Protein AF-A0A1F2T1B3-F1 (afdb_monomer_lite)

pLDDT: mean 86.26, std 16.17, range [42.41, 98.69]

Sequence (68 aa):
MTEPSASNRVTHDLVHEFKNHLAVIVGFCDLLLRELPDTDPRREDVLQMQKAGRDALALLPRLTTRMP

Foldseek 3Di:
DDDPDPVLVVLVVVLVVLLVVLVVQLVVLVVVLVVDDPPHPCNVVSVVSNVVSVVVNVCSVVVNVPDD

Structure (mmCIF, N/CA/C/O backbone):
data_AF-A0A1F2T1B3-F1
#
_entry.id   AF-A0A1F2T1B3-F1
#
loop_
_atom_site.group_PDB
_atom_site.id
_atom_site.type_symbol
_atom_site.label_atom_id
_atom_site.label_alt_id
_atom_site.label_comp_id
_atom_site.label_asym_id
_atom_site.label_entity_id
_atom_site.label_seq_id
_atom_site.pdbx_PDB_ins_code
_atom_site.Cartn_x
_atom_site.Cartn_y
_atom_site.Cartn_z
_atom_site.occupancy
_atom_site.B_iso_or_equiv
_atom_site.auth_seq_id
_atom_site.auth_comp_id
_atom_site.auth_asym_id
_atom_site.auth_atom_id
_atom_site.pdbx_PDB_model_num
ATOM 1 N N . MET A 1 1 ? 23.064 -14.048 -30.234 1.00 42.41 1 MET A N 1
ATOM 2 C CA . MET A 1 1 ? 23.015 -13.802 -28.780 1.00 42.41 1 MET A CA 1
ATOM 3 C C . MET A 1 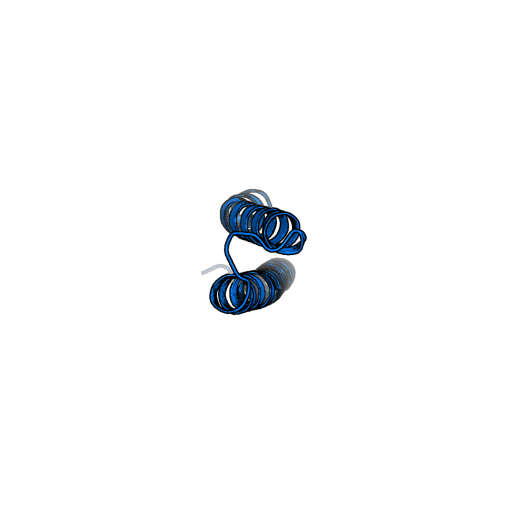1 ? 23.380 -12.340 -28.583 1.00 42.41 1 MET A C 1
ATOM 5 O O . MET A 1 1 ? 24.554 -12.010 -28.571 1.00 42.41 1 MET A O 1
ATOM 9 N N . THR A 1 2 ? 22.394 -11.446 -28.652 1.00 51.47 2 THR A N 1
ATOM 10 C CA . THR A 1 2 ? 22.591 -10.001 -28.469 1.00 51.47 2 THR A CA 1
ATOM 11 C C . THR A 1 2 ? 22.765 -9.736 -26.978 1.00 51.47 2 THR A C 1
ATOM 13 O O . THR A 1 2 ? 21.882 -10.079 -26.195 1.00 51.47 2 THR A O 1
ATOM 16 N N . GLU A 1 3 ? 23.911 -9.189 -26.574 1.00 52.12 3 GLU A N 1
ATOM 17 C CA . GLU A 1 3 ? 24.109 -8.762 -25.188 1.00 52.12 3 GLU A CA 1
ATOM 18 C C . GLU A 1 3 ? 23.085 -7.676 -24.822 1.00 52.12 3 GLU A C 1
ATOM 20 O O . GLU A 1 3 ? 22.827 -6.784 -25.640 1.00 52.12 3 GLU A O 1
ATOM 25 N N . PRO A 1 4 ? 22.482 -7.722 -23.621 1.00 54.09 4 PRO A N 1
ATOM 26 C CA . PRO A 1 4 ? 21.595 -6.661 -23.177 1.00 54.09 4 PRO A CA 1
ATOM 27 C C . PRO A 1 4 ? 22.400 -5.363 -23.074 1.00 54.09 4 PRO A C 1
ATOM 29 O O . PRO A 1 4 ? 23.385 -5.277 -22.340 1.00 54.09 4 PRO A O 1
ATOM 32 N N . SER A 1 5 ? 21.980 -4.349 -23.827 1.00 58.91 5 SER A N 1
ATOM 33 C CA . SER A 1 5 ? 22.579 -3.015 -23.818 1.00 58.91 5 SER A CA 1
ATOM 34 C C . SER A 1 5 ? 22.624 -2.468 -22.386 1.00 58.91 5 SER A C 1
ATOM 36 O O . SER A 1 5 ? 21.694 -2.697 -21.613 1.00 58.91 5 SER A O 1
ATOM 38 N N . ALA A 1 6 ? 23.666 -1.711 -22.026 1.00 62.62 6 ALA A N 1
ATOM 39 C CA . ALA A 1 6 ? 23.834 -1.155 -20.675 1.00 62.62 6 ALA A CA 1
ATOM 40 C C . ALA A 1 6 ? 22.583 -0.410 -20.153 1.00 62.62 6 ALA A C 1
ATOM 42 O O . ALA A 1 6 ? 22.274 -0.490 -18.969 1.00 62.62 6 ALA A O 1
ATOM 43 N N . SER A 1 7 ? 21.813 0.224 -21.046 1.00 61.47 7 SER A N 1
ATOM 44 C CA . SER A 1 7 ? 20.536 0.880 -20.728 1.00 61.47 7 SER A CA 1
ATOM 45 C C . SER A 1 7 ? 19.462 -0.083 -20.201 1.00 61.47 7 SER A C 1
ATOM 47 O O . SER A 1 7 ? 18.744 0.257 -19.268 1.00 61.47 7 SER A O 1
ATOM 49 N N . ASN A 1 8 ? 19.378 -1.301 -20.748 1.00 62.97 8 ASN A N 1
ATOM 50 C CA . ASN A 1 8 ? 18.397 -2.309 -20.334 1.00 62.97 8 ASN A CA 1
ATOM 51 C C . ASN A 1 8 ? 18.703 -2.837 -18.918 1.00 62.97 8 ASN A C 1
ATOM 53 O O . ASN A 1 8 ? 17.801 -3.067 -18.116 1.00 62.97 8 ASN A O 1
ATOM 57 N N . ARG A 1 9 ? 19.994 -2.951 -18.564 1.00 64.81 9 ARG A N 1
ATOM 58 C CA . ARG A 1 9 ? 20.420 -3.337 -17.205 1.00 64.81 9 ARG A CA 1
ATOM 59 C C . ARG A 1 9 ? 20.035 -2.278 -16.171 1.00 64.81 9 ARG A C 1
ATOM 61 O O . ARG A 1 9 ? 19.453 -2.621 -15.152 1.00 64.81 9 ARG A O 1
ATOM 68 N N . VAL A 1 10 ? 20.260 -0.998 -16.475 1.00 69.06 10 VAL A N 1
ATOM 69 C CA . VAL A 1 10 ? 19.897 0.117 -15.581 1.00 69.06 10 VAL A CA 1
ATOM 70 C C . VAL A 1 10 ? 18.385 0.179 -15.331 1.00 69.06 10 VAL A C 1
ATOM 72 O O . VAL A 1 10 ? 17.958 0.369 -14.195 1.00 69.06 10 VAL A O 1
ATOM 75 N N . THR A 1 11 ? 17.553 -0.025 -16.359 1.00 75.31 11 THR A N 1
ATOM 76 C CA . THR A 1 11 ? 16.088 -0.057 -16.195 1.00 75.31 11 THR A CA 1
ATOM 77 C C . THR A 1 11 ? 15.624 -1.247 -15.359 1.00 75.31 11 THR A C 1
ATOM 79 O O . THR A 1 11 ? 14.746 -1.100 -14.509 1.00 75.31 11 THR A O 1
ATOM 82 N N . HIS A 1 12 ? 16.218 -2.420 -15.573 1.00 78.94 12 HIS A N 1
ATOM 83 C CA . HIS A 1 12 ? 15.927 -3.612 -14.786 1.00 78.94 12 HIS A CA 1
ATOM 84 C C . HIS A 1 12 ? 16.289 -3.418 -13.306 1.00 78.94 12 HIS A C 1
ATOM 86 O O . HIS A 1 12 ? 15.465 -3.703 -12.435 1.00 78.94 12 HIS A O 1
ATOM 92 N N . ASP A 1 13 ? 17.474 -2.881 -13.022 1.00 84.31 13 ASP A N 1
ATOM 93 C CA . ASP A 1 13 ? 17.952 -2.660 -11.655 1.00 84.31 13 ASP A CA 1
ATOM 94 C C . ASP A 1 13 ? 17.082 -1.625 -10.919 1.00 84.31 13 ASP A C 1
ATOM 96 O O . ASP A 1 13 ? 16.651 -1.874 -9.793 1.00 84.31 13 ASP A O 1
ATOM 100 N N . LEU A 1 14 ? 16.680 -0.544 -11.598 1.00 86.19 14 LEU A N 1
ATOM 101 C CA . LEU A 1 14 ? 15.758 0.454 -11.045 1.00 86.19 14 LEU A CA 1
ATOM 102 C C . LEU A 1 14 ? 14.375 -0.134 -10.712 1.00 86.19 14 LEU A C 1
ATOM 104 O O . LEU A 1 14 ? 13.784 0.193 -9.681 1.00 86.19 14 LEU A O 1
ATOM 108 N N . VAL A 1 15 ? 13.839 -1.013 -11.566 1.00 87.75 15 VAL A N 1
ATOM 109 C CA . VAL A 1 15 ? 12.547 -1.676 -11.315 1.00 87.75 15 VAL A CA 1
ATOM 110 C C . VAL A 1 15 ? 12.630 -2.603 -10.105 1.00 87.75 15 VAL A C 1
ATOM 112 O O . VAL A 1 15 ? 11.686 -2.650 -9.310 1.00 87.75 15 VAL A O 1
ATOM 115 N N . HIS A 1 16 ? 13.740 -3.324 -9.939 1.00 88.62 16 HIS A N 1
ATOM 116 C CA . HIS A 1 16 ? 13.954 -4.169 -8.762 1.00 88.62 16 HIS A CA 1
ATOM 117 C C . HIS A 1 16 ? 14.066 -3.358 -7.479 1.00 88.62 16 HIS A C 1
ATOM 119 O O . HIS A 1 16 ? 13.404 -3.699 -6.498 1.00 88.62 16 HIS A O 1
ATOM 125 N N . GLU A 1 17 ? 14.838 -2.273 -7.483 1.00 91.88 17 GLU A N 1
ATOM 126 C CA . GLU A 1 17 ? 14.949 -1.374 -6.329 1.00 91.88 17 GLU A CA 1
ATOM 127 C C . GLU A 1 17 ? 13.591 -0.773 -5.958 1.00 91.88 17 GLU A C 1
ATOM 129 O O . GLU A 1 17 ? 13.184 -0.799 -4.793 1.00 91.88 17 GLU A O 1
ATOM 134 N N . PHE A 1 18 ? 12.826 -0.319 -6.954 1.00 91.94 18 PHE A N 1
ATOM 135 C CA . PHE A 1 18 ? 11.493 0.224 -6.724 1.00 91.94 18 PHE A CA 1
ATOM 136 C C . PHE A 1 18 ? 10.529 -0.827 -6.156 1.00 91.94 18 PHE A C 1
ATOM 138 O O . PHE A 1 18 ? 9.812 -0.561 -5.187 1.00 91.94 18 PHE A O 1
ATOM 145 N N . LYS A 1 19 ? 10.553 -2.054 -6.697 1.00 93.38 19 LYS A N 1
ATOM 146 C CA . LYS A 1 19 ? 9.793 -3.187 -6.150 1.00 93.38 19 LYS A CA 1
ATOM 147 C C . LYS A 1 19 ? 10.166 -3.455 -4.692 1.00 93.38 19 LYS A C 1
ATOM 149 O O . LYS A 1 19 ? 9.275 -3.699 -3.880 1.00 93.38 19 LYS A O 1
ATOM 154 N N . ASN A 1 20 ? 11.455 -3.414 -4.361 1.00 95.25 20 ASN A N 1
ATOM 155 C CA . ASN A 1 20 ? 11.942 -3.664 -3.010 1.00 95.25 20 ASN A CA 1
ATOM 156 C C . ASN A 1 20 ? 11.409 -2.619 -2.018 1.00 95.25 20 ASN A C 1
ATOM 158 O O . ASN A 1 20 ? 10.877 -2.980 -0.970 1.00 95.25 20 ASN A O 1
ATOM 162 N N . HIS A 1 21 ? 11.452 -1.334 -2.375 1.00 96.88 21 HIS A N 1
ATOM 163 C CA . HIS A 1 21 ? 10.883 -0.272 -1.542 1.00 96.88 21 HIS A CA 1
ATOM 164 C C . HIS A 1 21 ? 9.379 -0.438 -1.320 1.00 96.88 21 HIS A C 1
ATOM 166 O O . HIS A 1 21 ? 8.918 -0.361 -0.181 1.00 96.88 21 HIS A O 1
ATOM 172 N N . LEU A 1 22 ? 8.614 -0.721 -2.379 1.00 97.25 22 LEU A N 1
ATOM 173 C CA . LEU A 1 22 ? 7.175 -0.957 -2.250 1.00 97.25 22 LEU A CA 1
ATOM 174 C C . LEU A 1 22 ? 6.867 -2.176 -1.372 1.00 97.25 22 LEU A C 1
ATOM 176 O O . LEU A 1 22 ? 5.957 -2.115 -0.548 1.00 97.25 22 LEU A O 1
ATOM 180 N N . ALA A 1 23 ? 7.633 -3.261 -1.507 1.00 96.94 23 ALA A N 1
ATOM 181 C CA . ALA A 1 23 ? 7.468 -4.451 -0.677 1.00 96.94 23 ALA A CA 1
ATOM 182 C C . ALA A 1 23 ? 7.702 -4.148 0.812 1.00 96.94 23 ALA A C 1
ATOM 184 O O . ALA A 1 23 ? 6.916 -4.584 1.651 1.00 96.94 23 ALA A O 1
ATOM 185 N N . VAL A 1 24 ? 8.731 -3.359 1.137 1.00 98.25 24 VAL A N 1
ATOM 186 C CA . VAL A 1 24 ? 9.013 -2.922 2.514 1.00 98.25 24 VAL A CA 1
ATOM 187 C C . VAL A 1 24 ? 7.881 -2.050 3.063 1.00 98.25 24 VAL A C 1
ATOM 189 O O . VAL A 1 24 ? 7.407 -2.302 4.168 1.00 98.25 24 VAL A O 1
ATOM 192 N N . ILE A 1 25 ? 7.406 -1.066 2.291 1.00 98.25 25 ILE A N 1
ATOM 193 C CA . ILE A 1 25 ? 6.298 -0.184 2.696 1.00 98.25 25 ILE A CA 1
ATOM 194 C C . ILE A 1 25 ? 5.038 -1.004 2.991 1.00 98.25 25 ILE A C 1
ATOM 196 O O . ILE A 1 25 ? 4.463 -0.877 4.070 1.00 98.25 25 ILE A O 1
ATOM 200 N N . VAL A 1 26 ? 4.641 -1.889 2.070 1.00 98.50 26 VAL A N 1
ATOM 201 C CA . VAL A 1 26 ? 3.468 -2.759 2.254 1.00 98.50 26 VAL A CA 1
ATOM 202 C C . VAL A 1 26 ? 3.649 -3.674 3.467 1.00 98.50 26 VAL A C 1
ATOM 204 O O . VAL A 1 26 ? 2.712 -3.828 4.245 1.00 98.50 26 VAL A O 1
ATOM 207 N N . GLY A 1 27 ? 4.848 -4.223 3.675 1.00 98.38 27 GLY A N 1
ATOM 208 C CA . GLY A 1 27 ? 5.159 -5.050 4.841 1.00 98.38 27 GLY A CA 1
ATOM 209 C C . GLY A 1 27 ? 5.002 -4.301 6.168 1.00 98.38 27 GLY A C 1
ATOM 210 O O . GLY A 1 27 ? 4.417 -4.838 7.106 1.00 98.38 27 GLY A O 1
ATOM 211 N N . PHE A 1 28 ? 5.445 -3.043 6.253 1.00 98.62 28 PHE A N 1
ATOM 212 C CA . PHE A 1 28 ? 5.207 -2.219 7.443 1.00 98.62 28 PHE A CA 1
ATOM 213 C C . PHE A 1 28 ? 3.728 -1.878 7.632 1.00 98.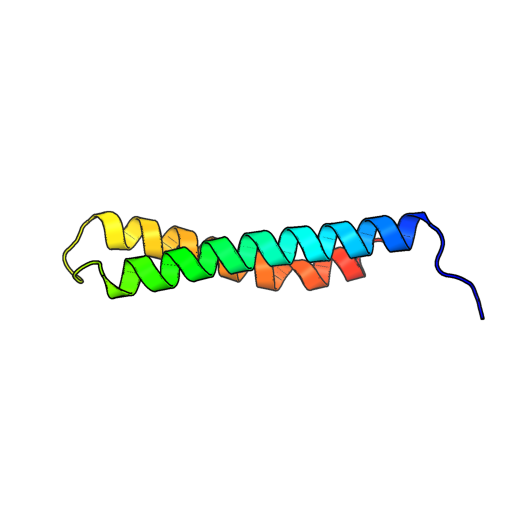62 28 PHE A C 1
ATOM 215 O O . PHE A 1 28 ? 3.248 -1.921 8.762 1.00 98.62 28 PHE A O 1
ATOM 222 N N . CYS A 1 29 ? 2.982 -1.607 6.557 1.00 98.69 29 CYS A N 1
ATOM 223 C CA . CYS A 1 29 ? 1.531 -1.449 6.655 1.00 98.69 29 CYS A CA 1
ATOM 224 C C . CYS A 1 29 ? 0.861 -2.724 7.194 1.00 98.69 29 CYS A C 1
ATOM 226 O O . CYS A 1 29 ? -0.002 -2.632 8.062 1.00 98.69 29 CYS A O 1
ATOM 228 N N . ASP A 1 30 ? 1.277 -3.910 6.735 1.00 98.44 30 ASP A N 1
ATOM 229 C CA . ASP A 1 30 ? 0.767 -5.193 7.234 1.00 98.44 30 ASP A CA 1
ATOM 230 C C . ASP A 1 30 ? 1.048 -5.373 8.736 1.00 98.44 30 ASP A C 1
ATOM 232 O O . ASP A 1 30 ? 0.181 -5.862 9.461 1.00 98.44 30 ASP A O 1
ATOM 236 N N . LEU A 1 31 ? 2.235 -4.982 9.215 1.00 98.38 31 LEU A N 1
ATOM 237 C CA . LEU A 1 31 ? 2.585 -5.030 10.641 1.00 98.38 31 LEU A CA 1
ATOM 238 C C . LEU A 1 31 ? 1.732 -4.057 11.460 1.00 98.38 31 LEU A C 1
ATOM 240 O O . LEU A 1 31 ? 1.100 -4.469 12.430 1.00 98.38 31 LEU A O 1
ATOM 244 N N . LEU A 1 32 ? 1.628 -2.802 11.022 1.00 98.19 32 LEU A N 1
ATOM 245 C CA . LEU A 1 32 ? 0.815 -1.789 11.696 1.00 98.19 32 LEU A CA 1
ATOM 246 C C . LEU A 1 32 ? -0.660 -2.200 11.773 1.00 98.19 32 LEU A C 1
ATOM 248 O O . LEU A 1 32 ? -1.289 -2.042 12.811 1.00 98.19 32 LEU A O 1
ATOM 252 N N . LEU A 1 33 ? -1.221 -2.791 10.716 1.00 98.19 33 LEU A N 1
ATOM 253 C CA . LEU A 1 33 ? -2.610 -3.264 10.726 1.00 98.19 33 LEU A CA 1
ATOM 254 C C . LEU A 1 33 ? -2.841 -4.471 11.646 1.00 98.19 33 LEU A C 1
ATOM 256 O O . LEU A 1 33 ? -3.984 -4.729 12.022 1.00 98.19 33 LEU A O 1
ATOM 260 N N . ARG A 1 34 ? -1.797 -5.210 12.029 1.00 97.81 34 ARG A N 1
ATOM 261 C CA . ARG A 1 34 ? -1.910 -6.257 13.059 1.00 97.81 34 ARG A CA 1
ATOM 262 C C . ARG A 1 34 ? -1.909 -5.677 14.471 1.00 97.81 34 ARG A C 1
ATOM 264 O O . ARG A 1 34 ? -2.485 -6.289 15.362 1.00 97.81 34 ARG A O 1
ATOM 271 N N . GLU A 1 35 ? -1.264 -4.531 14.666 1.00 97.69 35 GLU A N 1
ATOM 272 C CA . GLU A 1 35 ? -1.127 -3.869 15.968 1.00 97.69 35 GLU A CA 1
ATOM 273 C C . GLU A 1 35 ? -2.264 -2.879 16.254 1.00 97.69 35 GLU A C 1
ATOM 275 O O . GLU A 1 35 ? -2.660 -2.708 17.405 1.00 97.69 35 GLU A O 1
ATOM 280 N N . LEU A 1 36 ? -2.804 -2.236 15.215 1.00 97.50 36 LEU A N 1
ATOM 281 C CA . LEU A 1 36 ? -3.889 -1.268 15.341 1.00 97.50 36 LEU A CA 1
ATOM 282 C C . LEU A 1 36 ? -5.236 -1.976 15.580 1.00 97.50 36 LEU A C 1
ATOM 284 O O . LEU A 1 36 ? -5.630 -2.806 14.753 1.00 97.50 36 LEU A O 1
ATOM 288 N N . PRO A 1 37 ? -5.982 -1.611 16.641 1.00 95.25 37 PRO A N 1
ATOM 289 C CA . PRO A 1 37 ? -7.360 -2.050 16.838 1.00 95.25 37 PRO A CA 1
ATOM 290 C C . PRO A 1 37 ? -8.259 -1.656 15.664 1.00 95.25 37 PRO A C 1
ATOM 292 O O . PRO A 1 37 ? -8.040 -0.627 15.026 1.00 95.25 37 PRO A O 1
ATOM 295 N N . ASP A 1 38 ? -9.336 -2.407 15.433 1.00 93.38 38 ASP A N 1
ATOM 296 C CA . ASP A 1 38 ? -10.283 -2.105 14.349 1.00 93.38 38 ASP A CA 1
ATOM 297 C C . ASP A 1 38 ? -10.993 -0.749 14.507 1.00 93.38 38 ASP A C 1
ATOM 299 O O . ASP A 1 38 ? -11.459 -0.179 13.525 1.00 93.38 38 ASP A O 1
ATOM 303 N N . THR A 1 39 ? -11.045 -0.205 15.724 1.00 95.50 39 THR A N 1
ATOM 304 C CA . THR A 1 39 ? -11.623 1.115 16.021 1.00 95.50 39 THR A CA 1
ATOM 305 C C . THR A 1 39 ? -10.610 2.260 15.952 1.00 95.50 39 THR A C 1
ATOM 307 O O . THR A 1 39 ? -10.976 3.401 16.230 1.00 95.50 39 THR A O 1
ATOM 310 N N . ASP A 1 40 ? -9.335 1.984 15.663 1.00 97.06 40 ASP A N 1
ATOM 311 C CA . ASP A 1 40 ? -8.305 3.020 15.621 1.00 97.06 40 ASP A CA 1
ATOM 312 C C . ASP A 1 40 ? -8.465 3.890 14.359 1.00 97.06 40 ASP A C 1
ATOM 314 O O . ASP A 1 40 ? -8.449 3.357 13.247 1.00 97.06 40 ASP A O 1
ATOM 318 N N . PRO A 1 41 ? -8.584 5.225 14.485 1.00 94.75 41 PRO A N 1
ATOM 319 C CA . PRO A 1 41 ? -8.776 6.111 13.337 1.00 94.75 41 PRO A CA 1
ATOM 320 C C . PRO A 1 41 ? -7.609 6.079 12.338 1.00 94.75 41 PRO A C 1
ATOM 322 O O . PRO A 1 41 ? -7.816 6.338 11.157 1.00 94.75 41 PRO A O 1
ATOM 325 N N . ARG A 1 42 ? -6.394 5.717 12.771 1.00 97.12 42 ARG A N 1
ATOM 326 C CA . ARG A 1 42 ? -5.217 5.600 11.892 1.00 97.12 42 ARG A CA 1
ATOM 327 C C . ARG A 1 42 ? -5.269 4.357 11.011 1.00 97.12 42 ARG A C 1
ATOM 329 O O . ARG A 1 42 ? -4.515 4.264 10.044 1.00 97.12 42 ARG A O 1
ATOM 336 N N . ARG A 1 43 ? -6.115 3.377 11.346 1.00 98.06 43 ARG A N 1
ATOM 337 C CA . ARG A 1 43 ? -6.235 2.120 10.598 1.00 98.06 43 ARG A CA 1
ATOM 338 C C . ARG A 1 43 ? -6.652 2.363 9.154 1.00 98.06 43 ARG A C 1
ATOM 340 O O . ARG A 1 43 ? -6.095 1.727 8.264 1.00 98.06 43 ARG A O 1
ATOM 347 N N . GLU A 1 44 ? -7.575 3.296 8.931 1.00 97.50 44 GLU A N 1
ATOM 348 C CA . GLU A 1 44 ? -8.034 3.655 7.588 1.00 97.50 44 GLU A CA 1
ATOM 349 C C . GLU A 1 44 ? -6.881 4.208 6.743 1.00 97.50 44 GLU A C 1
ATOM 351 O O . GLU A 1 44 ? -6.640 3.724 5.639 1.00 97.50 44 GLU A O 1
ATOM 356 N N . ASP A 1 45 ? -6.086 5.130 7.291 1.00 98.06 45 ASP A N 1
ATOM 357 C CA . ASP A 1 45 ? -4.926 5.684 6.586 1.00 98.06 45 ASP A CA 1
ATOM 358 C C . ASP A 1 45 ? -3.929 4.584 6.192 1.00 98.06 45 ASP A C 1
ATOM 360 O O . ASP A 1 45 ? -3.442 4.540 5.059 1.00 98.06 45 ASP A O 1
ATOM 364 N N . VAL A 1 46 ? -3.652 3.647 7.106 1.00 98.44 46 VAL A N 1
ATOM 365 C CA . VAL A 1 46 ? -2.725 2.536 6.845 1.00 98.44 46 VAL A CA 1
ATOM 366 C C . VAL A 1 46 ? -3.294 1.560 5.808 1.00 98.44 46 VAL A C 1
ATOM 368 O O . VAL A 1 46 ? -2.538 1.064 4.968 1.00 98.44 46 VAL A O 1
ATOM 371 N N . LEU A 1 47 ? -4.608 1.311 5.801 1.00 98.25 47 LEU A N 1
ATOM 372 C CA . LEU A 1 47 ? -5.274 0.521 4.758 1.00 98.25 47 LEU A CA 1
ATOM 373 C C . LEU A 1 47 ? -5.129 1.180 3.381 1.00 98.25 47 LEU A C 1
ATOM 375 O O . LEU A 1 47 ? -4.795 0.495 2.410 1.00 98.25 47 LEU A O 1
ATOM 379 N N . GLN A 1 48 ? -5.309 2.499 3.290 1.00 98.31 48 GLN A N 1
ATOM 380 C CA . GLN A 1 48 ? -5.125 3.238 2.039 1.00 98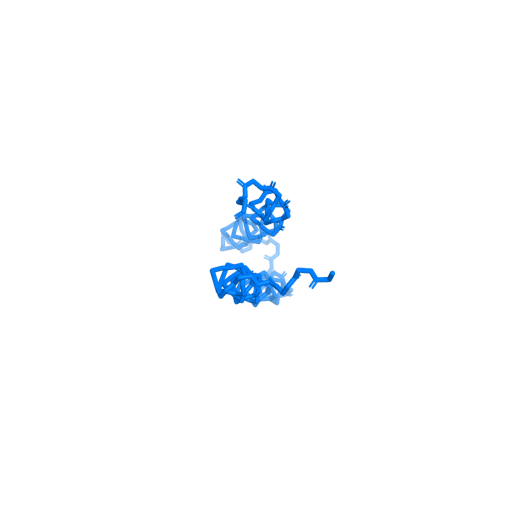.31 48 GLN A CA 1
ATOM 381 C C . GLN A 1 48 ? -3.669 3.170 1.551 1.00 98.31 48 GLN A C 1
ATOM 383 O O . GLN A 1 48 ? -3.429 2.901 0.370 1.00 98.31 48 GLN A O 1
ATOM 388 N N . MET A 1 49 ? -2.690 3.323 2.450 1.00 98.50 49 MET A N 1
ATOM 389 C CA . MET A 1 49 ? -1.263 3.174 2.124 1.00 98.50 49 MET A CA 1
ATOM 390 C C . MET A 1 49 ? -0.935 1.762 1.620 1.00 98.50 49 MET A C 1
ATOM 392 O O . MET A 1 49 ? -0.290 1.609 0.579 1.00 98.50 49 MET A O 1
ATOM 396 N N . GLN A 1 50 ? -1.416 0.727 2.318 1.00 98.62 50 GLN A N 1
ATOM 397 C CA . GLN A 1 50 ? -1.224 -0.672 1.926 1.00 98.62 50 GLN A CA 1
ATOM 398 C C . GLN A 1 50 ? -1.805 -0.930 0.534 1.00 98.62 50 GLN A C 1
ATOM 400 O O . GLN A 1 50 ? -1.147 -1.534 -0.318 1.00 98.62 50 GLN A O 1
ATOM 405 N N . LYS A 1 51 ? -3.034 -0.461 0.294 1.00 98.38 51 LYS A N 1
ATOM 406 C CA . LYS A 1 51 ? -3.715 -0.607 -0.989 1.00 98.38 51 LYS A CA 1
ATOM 407 C C . LYS A 1 51 ? -2.928 0.074 -2.106 1.00 98.38 51 LYS A C 1
ATOM 409 O O . LYS A 1 51 ? -2.641 -0.571 -3.110 1.00 98.38 51 LYS A O 1
ATOM 414 N N . ALA A 1 52 ? -2.519 1.327 -1.915 1.00 98.25 52 ALA A N 1
ATOM 415 C CA . ALA A 1 52 ? -1.730 2.063 -2.899 1.00 98.25 52 ALA A CA 1
ATOM 416 C C . ALA A 1 52 ? -0.399 1.360 -3.221 1.00 98.25 52 ALA A C 1
ATOM 418 O O . ALA A 1 52 ? -0.031 1.241 -4.390 1.00 98.25 52 ALA A O 1
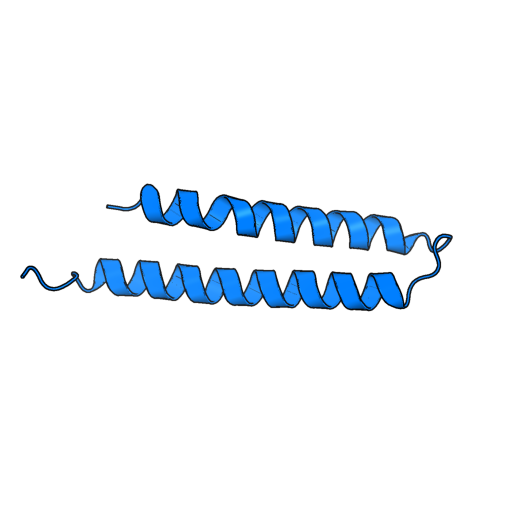ATOM 419 N N . GLY A 1 53 ? 0.297 0.835 -2.207 1.00 97.88 53 GLY A N 1
ATOM 420 C CA . GLY A 1 53 ? 1.535 0.076 -2.397 1.00 97.88 53 GLY A CA 1
ATOM 421 C C . GLY A 1 53 ? 1.330 -1.223 -3.185 1.00 97.88 53 GLY A C 1
ATOM 422 O O . GLY A 1 53 ? 2.105 -1.528 -4.094 1.00 97.88 53 GLY A O 1
ATOM 423 N N . ARG A 1 54 ? 0.256 -1.970 -2.896 1.00 97.75 54 ARG A N 1
ATOM 424 C CA . ARG A 1 54 ? -0.111 -3.190 -3.640 1.00 97.75 54 ARG A CA 1
ATOM 425 C C . ARG A 1 54 ? -0.511 -2.885 -5.083 1.00 97.75 54 ARG A C 1
ATOM 427 O O . ARG A 1 54 ? -0.064 -3.582 -5.993 1.00 97.75 54 ARG A O 1
ATOM 434 N N . ASP A 1 55 ? -1.285 -1.825 -5.297 1.00 97.06 55 ASP A N 1
ATOM 435 C CA . ASP A 1 55 ? -1.677 -1.369 -6.632 1.00 97.06 55 ASP A CA 1
ATOM 436 C C . ASP A 1 55 ? -0.435 -0.964 -7.449 1.00 97.06 55 ASP A C 1
ATOM 438 O O . ASP A 1 55 ? -0.289 -1.369 -8.603 1.00 97.06 55 ASP A O 1
ATOM 442 N N . ALA A 1 56 ? 0.521 -0.254 -6.841 1.00 95.44 56 ALA A N 1
ATOM 443 C CA . ALA A 1 56 ? 1.784 0.105 -7.486 1.00 95.44 56 ALA A CA 1
ATOM 444 C C . ALA A 1 56 ? 2.633 -1.127 -7.858 1.00 95.44 56 ALA A C 1
ATOM 446 O O . ALA A 1 56 ? 3.149 -1.208 -8.977 1.00 95.44 56 ALA A O 1
ATOM 447 N N . LEU A 1 57 ? 2.726 -2.126 -6.971 1.00 94.44 57 LEU A N 1
ATOM 448 C CA . LEU A 1 57 ? 3.395 -3.400 -7.266 1.00 94.44 57 LEU A CA 1
ATOM 449 C C . LEU A 1 57 ? 2.750 -4.130 -8.454 1.00 94.44 57 LEU A C 1
ATOM 451 O O . LEU A 1 57 ? 3.459 -4.713 -9.273 1.00 94.44 57 LEU A O 1
ATOM 455 N N . ALA A 1 58 ? 1.422 -4.075 -8.582 1.00 92.69 58 ALA A N 1
ATOM 456 C CA . ALA A 1 58 ? 0.698 -4.680 -9.700 1.00 92.69 58 ALA A CA 1
ATOM 457 C C . ALA A 1 58 ? 0.910 -3.939 -11.035 1.00 92.69 58 ALA A C 1
ATOM 459 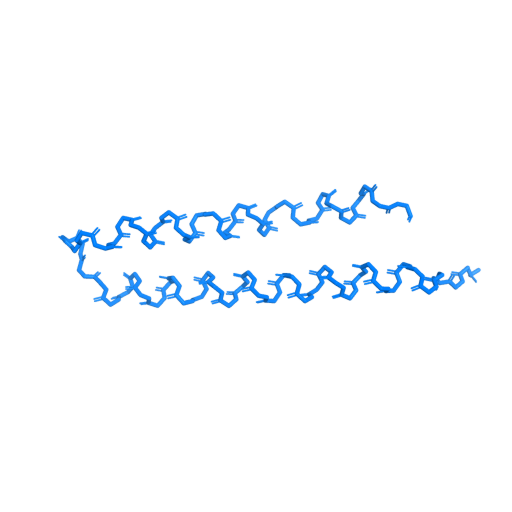O O . ALA A 1 58 ? 0.774 -4.536 -12.107 1.00 92.69 58 ALA A O 1
ATOM 460 N N . LEU A 1 59 ? 1.261 -2.649 -10.994 1.00 91.25 59 LEU A N 1
ATOM 461 C CA . LEU A 1 59 ? 1.564 -1.846 -12.182 1.00 91.25 59 LEU A CA 1
ATOM 462 C C . LEU A 1 59 ? 2.996 -2.045 -12.695 1.00 91.25 59 LEU A C 1
ATOM 464 O O . LEU A 1 59 ? 3.221 -1.907 -13.899 1.00 91.25 59 LEU A O 1
ATOM 468 N N . LEU A 1 60 ? 3.949 -2.406 -11.829 1.00 87.62 60 LEU A N 1
ATOM 469 C CA . LEU A 1 60 ? 5.369 -2.552 -12.180 1.00 87.62 60 LEU A CA 1
ATOM 470 C C . LEU A 1 60 ? 5.650 -3.420 -13.426 1.00 87.62 60 LEU A C 1
ATOM 472 O O . LEU A 1 60 ? 6.392 -2.960 -14.295 1.00 87.62 60 LEU A O 1
ATOM 476 N N . PRO A 1 61 ? 5.036 -4.609 -13.605 1.00 83.00 61 PRO A N 1
ATOM 477 C CA . PRO A 1 61 ? 5.252 -5.430 -14.803 1.00 83.00 61 PRO A CA 1
ATOM 478 C C . PRO A 1 61 ? 4.835 -4.749 -16.117 1.00 83.00 61 PRO A C 1
ATOM 480 O O . PRO A 1 61 ? 5.330 -5.079 -17.196 1.00 83.00 61 PRO A O 1
ATOM 483 N N . ARG A 1 62 ? 3.907 -3.784 -16.056 1.00 81.75 62 ARG A N 1
ATOM 484 C CA . ARG A 1 62 ? 3.466 -3.023 -17.234 1.00 81.75 62 ARG A CA 1
ATOM 485 C C . ARG A 1 62 ? 4.475 -1.950 -17.637 1.00 81.75 62 ARG A C 1
ATOM 487 O O . ARG A 1 62 ? 4.486 -1.557 -18.801 1.00 81.75 62 ARG A O 1
ATOM 494 N N . LEU A 1 63 ? 5.301 -1.482 -16.699 1.00 73.56 63 LEU A N 1
ATOM 495 C CA . LEU A 1 63 ? 6.342 -0.486 -16.955 1.00 73.56 63 LEU A CA 1
ATOM 496 C C . LEU A 1 63 ? 7.546 -1.117 -17.657 1.00 73.56 63 LEU A C 1
ATOM 498 O O . LEU A 1 63 ? 8.026 -0.566 -18.642 1.00 73.56 63 LEU A O 1
ATOM 502 N N . THR A 1 64 ? 7.956 -2.317 -17.241 1.00 69.75 64 THR A N 1
ATOM 503 C CA . THR A 1 64 ? 9.025 -3.074 -17.916 1.00 69.75 64 THR A CA 1
ATOM 504 C C . THR A 1 64 ? 8.644 -3.516 -19.323 1.00 69.75 64 THR A C 1
ATOM 506 O O . THR A 1 64 ? 9.497 -3.561 -20.196 1.00 69.75 64 THR A O 1
ATOM 509 N N . THR A 1 65 ? 7.364 -3.798 -19.575 1.00 63.12 65 THR A N 1
ATOM 510 C CA . THR A 1 65 ? 6.892 -4.204 -20.913 1.00 63.12 65 THR A CA 1
ATOM 511 C C . THR A 1 65 ? 6.824 -3.028 -21.905 1.00 63.12 65 THR A C 1
ATOM 513 O O . THR A 1 65 ? 6.745 -3.241 -23.111 1.00 63.12 65 THR A O 1
ATOM 516 N N . ARG A 1 66 ? 6.826 -1.775 -21.424 1.00 59.56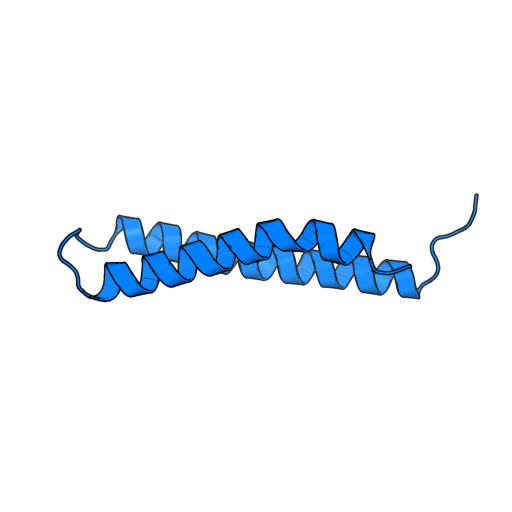 66 ARG A N 1
ATOM 517 C CA . ARG A 1 66 ? 6.686 -0.562 -22.255 1.00 59.56 66 ARG A CA 1
ATOM 518 C C . ARG A 1 66 ? 7.990 0.197 -22.504 1.00 59.56 66 ARG A C 1
ATOM 520 O O . ARG A 1 66 ? 7.966 1.146 -23.284 1.00 59.56 66 ARG A O 1
ATOM 527 N N . MET A 1 67 ? 9.093 -0.189 -21.868 1.00 52.47 67 MET A N 1
ATOM 528 C CA . MET A 1 67 ? 10.415 0.373 -22.155 1.00 52.47 67 MET A CA 1
ATOM 529 C C . MET A 1 67 ? 11.147 -0.555 -23.144 1.00 52.47 67 MET A C 1
ATOM 531 O O . MET A 1 67 ? 11.327 -1.723 -22.800 1.00 52.47 67 MET A O 1
ATOM 535 N N . PRO A 1 68 ? 11.483 -0.093 -24.368 1.00 51.44 68 PRO A N 1
ATOM 536 C CA . PRO A 1 68 ? 12.249 -0.874 -25.343 1.00 51.44 68 PRO A CA 1
ATOM 537 C C . PRO A 1 68 ? 13.714 -1.074 -24.933 1.00 51.44 68 PRO A C 1
ATOM 539 O O . PRO A 1 68 ? 14.258 -0.205 -24.212 1.00 51.44 68 PRO A O 1
#

Secondary structure (DSSP, 8-state):
-PPPPHHHHHHHHHHHHHHHHHHHHHHHHHHHHHHS-TT-THHHHHHHHHHHHHHHHHHHHHHHTT--

Radius of gyration: 16.5 Å; chains: 1; bounding box: 36×20×46 Å